Protein AF-A0A3M7RLR4-F1 (afdb_monomer_lite)

Foldseek 3Di:
DDLVLLQVLLCCCVPVVDDLVRSCVVVVHDSVVSVVSNPPVNNVVSVVVVVVVVVVVVVVD

Secondary structure (DSSP, 8-state):
--HHHHHHHHHHHHHS---HHHHHHHHT--HHHHHHHHSHHHHHHHHHHHHHHHHHHHTT-

Radius of gyration: 12.45 Å; chains: 1; bounding box: 27×22×34 Å

pLDDT: mean 85.26, std 8.02, range [51.94, 93.62]

Sequence (61 aa):
MKYKEKLEISNDYNKNNLTVTELMKKYNRPQRTVSSILKAENQEKIKNLYENNLINLALKE

Organism: Brachionus plicatilis (NCBI:txid10195)

Structure (mmCIF, N/CA/C/O backbone):
data_AF-A0A3M7RLR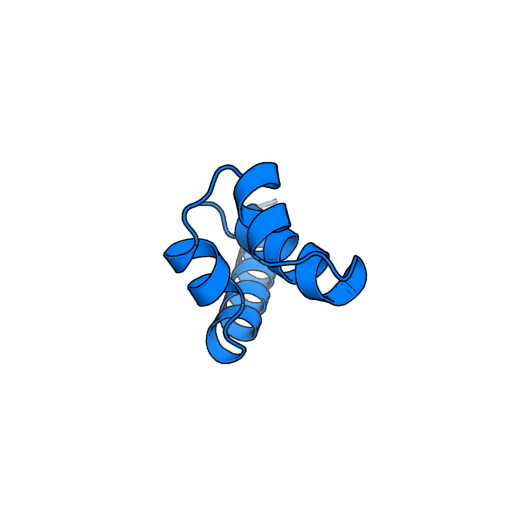4-F1
#
_entry.id   AF-A0A3M7RLR4-F1
#
loop_
_atom_site.group_PDB
_atom_site.id
_atom_site.type_symbol
_atom_site.label_atom_id
_atom_site.label_alt_id
_atom_site.label_comp_id
_atom_site.label_asym_id
_atom_site.label_entity_id
_atom_site.label_seq_id
_atom_site.pdbx_PDB_ins_code
_atom_site.Cartn_x
_atom_site.Cartn_y
_atom_site.Cartn_z
_atom_site.occupancy
_atom_site.B_iso_or_equiv
_atom_site.auth_seq_id
_atom_site.auth_comp_id
_atom_site.auth_asym_id
_atom_site.auth_atom_id
_atom_site.pdbx_PDB_model_num
ATOM 1 N N . MET A 1 1 ? -4.251 6.354 -11.104 1.00 71.25 1 MET A N 1
ATOM 2 C CA . MET A 1 1 ? -3.226 6.339 -10.035 1.00 71.25 1 MET A CA 1
ATOM 3 C C . MET A 1 1 ? -1.882 6.017 -10.666 1.00 71.25 1 MET A C 1
ATOM 5 O O . MET A 1 1 ? -1.815 5.029 -11.392 1.00 71.25 1 MET A O 1
ATOM 9 N N . LYS A 1 2 ? -0.862 6.858 -10.465 1.00 81.19 2 LYS A N 1
ATOM 10 C CA . LYS A 1 2 ? 0.471 6.671 -11.070 1.00 81.19 2 LYS A CA 1
ATOM 11 C C . LYS A 1 2 ? 1.226 5.524 -10.378 1.00 81.19 2 LYS A C 1
ATOM 13 O O . LYS A 1 2 ? 0.966 5.241 -9.211 1.00 81.19 2 LYS A O 1
ATOM 18 N N . TYR A 1 3 ? 2.166 4.884 -11.079 1.00 80.19 3 TYR A N 1
ATOM 19 C CA . TYR A 1 3 ? 2.999 3.805 -10.518 1.00 80.19 3 TYR A CA 1
ATOM 20 C C . TYR A 1 3 ? 3.812 4.259 -9.303 1.00 80.19 3 TYR A C 1
ATOM 22 O O . TYR A 1 3 ? 3.916 3.517 -8.334 1.00 80.19 3 TYR A O 1
ATOM 30 N N . LYS A 1 4 ? 4.283 5.512 -9.323 1.00 82.88 4 LYS A N 1
ATOM 31 C CA . LYS A 1 4 ? 4.996 6.145 -8.209 1.00 82.88 4 LYS A CA 1
ATOM 32 C C . LYS A 1 4 ? 4.185 6.123 -6.905 1.00 82.88 4 LYS A C 1
ATOM 34 O O . LYS A 1 4 ? 4.659 5.592 -5.915 1.00 82.88 4 LYS A O 1
ATOM 39 N N . GLU A 1 5 ? 2.927 6.565 -6.947 1.00 87.19 5 GLU A N 1
ATOM 40 C CA . GLU A 1 5 ? 2.041 6.608 -5.769 1.00 87.19 5 GLU A CA 1
ATOM 41 C C . GLU A 1 5 ? 1.778 5.203 -5.196 1.00 87.19 5 GLU A C 1
ATOM 43 O O . GLU A 1 5 ? 1.742 5.007 -3.985 1.00 87.19 5 GLU A O 1
ATOM 48 N N . LYS A 1 6 ? 1.635 4.190 -6.063 1.00 89.19 6 LYS A N 1
ATOM 49 C CA . LYS A 1 6 ? 1.470 2.792 -5.631 1.00 89.19 6 LYS A CA 1
ATOM 50 C C . LYS A 1 6 ? 2.737 2.239 -4.969 1.00 89.19 6 LYS A C 1
ATOM 52 O O . LYS A 1 6 ? 2.637 1.503 -3.990 1.00 89.19 6 LYS A O 1
ATOM 57 N N . LEU A 1 7 ? 3.908 2.592 -5.500 1.00 87.69 7 LEU A N 1
ATOM 58 C CA . LEU A 1 7 ? 5.202 2.213 -4.938 1.00 87.69 7 LEU A CA 1
ATOM 59 C C . LEU A 1 7 ? 5.429 2.884 -3.576 1.00 87.69 7 LEU A C 1
ATOM 61 O O . LEU A 1 7 ? 5.888 2.233 -2.644 1.00 87.69 7 LEU A O 1
ATOM 65 N N . GLU A 1 8 ? 5.055 4.158 -3.441 1.00 90.38 8 GLU A N 1
ATOM 66 C CA . GLU A 1 8 ? 5.136 4.901 -2.179 1.00 90.38 8 GLU A CA 1
ATOM 67 C C . GLU A 1 8 ? 4.254 4.275 -1.092 1.00 90.38 8 GLU A C 1
ATOM 69 O O . GLU A 1 8 ? 4.754 4.035 -0.000 1.00 90.38 8 GLU A O 1
ATOM 74 N N . ILE A 1 9 ? 3.007 3.895 -1.400 1.00 90.69 9 ILE A N 1
ATOM 75 C CA . ILE A 1 9 ? 2.128 3.172 -0.456 1.00 90.69 9 ILE A CA 1
ATOM 76 C C . ILE A 1 9 ? 2.755 1.849 -0.007 1.00 90.69 9 ILE A C 1
ATOM 78 O O . ILE A 1 9 ? 2.710 1.504 1.173 1.00 90.69 9 ILE A O 1
ATOM 82 N N . SER A 1 10 ? 3.338 1.101 -0.945 1.00 88.94 10 SER A N 1
ATOM 83 C CA . SER A 1 10 ? 3.992 -0.172 -0.641 1.00 88.94 10 SER A CA 1
ATOM 84 C C . SER A 1 10 ? 5.232 0.015 0.237 1.00 88.94 10 SER A C 1
ATOM 86 O O . SER A 1 10 ? 5.465 -0.774 1.151 1.00 88.94 10 SER A O 1
ATOM 88 N N . ASN A 1 11 ? 6.019 1.062 -0.021 1.00 89.31 11 ASN A N 1
ATOM 89 C CA . ASN A 1 11 ? 7.179 1.409 0.792 1.00 89.31 11 ASN A CA 1
ATOM 90 C C . ASN A 1 11 ? 6.768 1.896 2.178 1.00 89.31 11 ASN A C 1
ATOM 92 O O . ASN A 1 11 ? 7.380 1.495 3.154 1.00 89.31 11 ASN A O 1
ATOM 96 N N . ASP A 1 12 ? 5.734 2.719 2.289 1.00 90.25 12 ASP A N 1
ATOM 97 C CA . ASP A 1 12 ? 5.230 3.201 3.572 1.00 90.25 12 ASP A CA 1
ATOM 98 C C . ASP A 1 12 ? 4.721 2.057 4.460 1.00 90.25 12 ASP A C 1
ATOM 100 O O . ASP A 1 12 ? 4.978 2.047 5.662 1.00 90.25 12 ASP A O 1
ATOM 104 N N . TYR A 1 13 ? 4.072 1.055 3.867 1.00 88.62 13 TYR A N 1
ATOM 105 C CA . TYR A 1 13 ? 3.679 -0.159 4.579 1.00 88.62 13 TYR A CA 1
ATOM 106 C C . TYR A 1 13 ? 4.893 -0.975 5.050 1.00 88.62 13 TYR A C 1
ATOM 108 O O . TYR A 1 13 ? 4.976 -1.331 6.219 1.00 88.62 13 TYR A O 1
ATOM 116 N N . ASN A 1 14 ? 5.861 -1.233 4.159 1.00 85.50 14 ASN A N 1
ATOM 117 C CA . ASN A 1 14 ? 6.990 -2.129 4.443 1.00 85.50 14 ASN A CA 1
ATOM 118 C C . ASN A 1 14 ? 8.141 -1.477 5.241 1.00 85.50 14 ASN A C 1
ATOM 120 O O . ASN A 1 14 ? 8.801 -2.159 6.017 1.00 85.50 14 ASN A O 1
ATOM 124 N N . LYS A 1 15 ? 8.434 -0.183 5.035 1.00 84.94 15 LYS A N 1
ATOM 125 C CA . LYS A 1 15 ? 9.538 0.551 5.693 1.00 84.94 15 LYS A CA 1
ATOM 126 C C . LYS A 1 15 ? 9.089 1.351 6.905 1.00 84.94 15 LYS A C 1
ATOM 128 O O . LYS A 1 15 ? 9.793 1.361 7.906 1.00 84.94 15 LYS A O 1
ATOM 133 N N . ASN A 1 16 ? 7.961 2.052 6.796 1.00 82.88 16 ASN A N 1
ATOM 134 C CA . ASN A 1 16 ? 7.464 2.915 7.870 1.00 82.88 16 ASN A CA 1
ATOM 135 C C . ASN A 1 16 ? 6.495 2.173 8.803 1.00 82.88 16 ASN A C 1
ATOM 137 O O . ASN A 1 16 ? 5.995 2.768 9.753 1.00 82.88 16 ASN A O 1
ATOM 141 N N . ASN A 1 17 ? 6.250 0.881 8.543 1.00 86.44 17 ASN A N 1
ATOM 142 C CA . ASN A 1 17 ? 5.373 0.007 9.322 1.00 86.44 17 ASN A CA 1
ATOM 143 C C . ASN A 1 17 ? 3.948 0.572 9.486 1.00 86.44 17 ASN A C 1
ATOM 145 O O . ASN A 1 17 ? 3.264 0.297 10.473 1.00 86.44 17 ASN A O 1
ATOM 149 N N . LEU A 1 18 ? 3.511 1.392 8.521 1.00 89.25 18 LEU A N 1
ATOM 150 C CA . LEU A 1 18 ? 2.216 2.063 8.549 1.00 89.25 18 LEU A CA 1
ATOM 151 C C . LEU A 1 18 ? 1.088 1.055 8.357 1.00 89.25 18 LEU A C 1
ATOM 153 O O . LEU A 1 18 ? 1.158 0.157 7.516 1.00 89.25 18 LEU A O 1
ATOM 157 N N . THR A 1 19 ? -0.003 1.241 9.090 1.00 90.94 19 THR A N 1
ATOM 158 C CA . THR A 1 19 ? -1.179 0.379 8.947 1.00 90.94 19 THR A CA 1
ATOM 159 C C . THR A 1 19 ? -1.992 0.726 7.696 1.00 90.94 19 THR A C 1
ATOM 161 O O . THR A 1 19 ? -1.956 1.847 7.185 1.00 90.94 19 THR A O 1
ATOM 164 N N . VAL A 1 20 ? -2.808 -0.220 7.213 1.00 89.69 20 VAL A N 1
ATOM 165 C CA . VAL A 1 20 ? -3.720 0.006 6.072 1.00 89.69 20 VAL A CA 1
ATOM 166 C C . VAL A 1 20 ? -4.603 1.238 6.302 1.00 89.69 20 VAL A C 1
ATOM 168 O O . VAL A 1 20 ? -4.797 2.033 5.387 1.00 89.69 20 VAL A O 1
ATOM 171 N N . THR A 1 21 ? -5.089 1.438 7.527 1.00 91.94 21 THR A N 1
ATOM 172 C CA . THR A 1 21 ? -5.933 2.579 7.908 1.00 91.94 21 THR A CA 1
ATOM 173 C C . THR A 1 21 ? -5.194 3.914 7.807 1.00 91.94 21 THR A C 1
ATOM 175 O O . THR A 1 21 ? -5.765 4.908 7.355 1.00 91.94 21 THR A O 1
ATOM 178 N N . GLU A 1 22 ? -3.922 3.957 8.197 1.00 93.00 22 GLU A N 1
ATOM 179 C CA . GLU A 1 22 ? -3.097 5.160 8.067 1.00 93.00 22 GLU A CA 1
ATOM 180 C C . GLU A 1 22 ? -2.777 5.467 6.609 1.00 93.00 22 GLU A C 1
ATOM 182 O O . GLU A 1 22 ? -2.889 6.615 6.188 1.00 93.00 22 GLU A O 1
ATOM 187 N N . LEU A 1 23 ? -2.481 4.442 5.809 1.00 92.06 23 LEU A N 1
ATOM 188 C CA . LEU A 1 23 ? -2.278 4.584 4.368 1.00 92.06 23 LEU A CA 1
ATOM 189 C C . LEU A 1 23 ? -3.540 5.100 3.669 1.00 92.06 23 LEU A C 1
ATOM 191 O O . LEU A 1 23 ? -3.458 5.970 2.804 1.00 92.06 23 LEU A O 1
ATOM 195 N N . MET A 1 24 ? -4.720 4.621 4.068 1.00 93.62 24 MET A N 1
ATOM 196 C CA . MET A 1 24 ? -5.991 5.128 3.547 1.00 93.62 24 MET A CA 1
ATOM 197 C C . MET A 1 24 ? -6.158 6.623 3.810 1.00 93.62 24 MET A C 1
ATOM 199 O O . MET A 1 24 ? -6.545 7.350 2.898 1.00 93.62 24 MET A O 1
ATOM 203 N N . LYS A 1 25 ? -5.843 7.081 5.029 1.00 93.31 25 LYS A N 1
ATOM 204 C CA . LYS A 1 25 ? -5.913 8.501 5.406 1.00 93.31 25 LYS A CA 1
ATOM 205 C C . LYS A 1 25 ? -4.855 9.330 4.679 1.00 93.31 25 LYS A C 1
ATOM 207 O O . LYS A 1 25 ? -5.191 10.349 4.086 1.00 93.31 25 LYS A O 1
ATOM 212 N N . LYS A 1 26 ? -3.601 8.872 4.676 1.00 92.12 26 LYS A N 1
ATOM 213 C CA . LYS A 1 26 ? -2.454 9.576 4.086 1.00 92.12 26 LYS A CA 1
ATOM 214 C C . LYS A 1 26 ? -2.607 9.777 2.580 1.00 92.12 26 LYS A C 1
ATOM 216 O O . LYS A 1 26 ? -2.318 10.854 2.073 1.00 92.12 26 LYS A O 1
ATOM 221 N N . TYR A 1 27 ? -3.091 8.757 1.874 1.00 90.88 27 TYR A N 1
ATOM 222 C CA . TYR A 1 27 ? -3.243 8.789 0.417 1.00 90.88 27 TYR A CA 1
ATOM 223 C C . TYR A 1 27 ? -4.674 9.088 -0.042 1.00 90.88 27 TYR A C 1
ATOM 225 O O . TYR A 1 27 ? -4.935 9.120 -1.245 1.00 90.88 27 TYR A O 1
ATOM 233 N N . ASN A 1 28 ? -5.607 9.291 0.894 1.00 93.50 28 ASN A N 1
ATOM 234 C CA . ASN A 1 28 ? -7.038 9.447 0.634 1.00 93.50 28 ASN A CA 1
ATOM 235 C C . ASN A 1 28 ? -7.574 8.381 -0.345 1.00 93.50 28 ASN A C 1
ATOM 237 O O . ASN A 1 28 ? -8.202 8.678 -1.368 1.00 93.50 28 ASN A O 1
ATOM 241 N N . ARG A 1 29 ? -7.246 7.111 -0.075 1.00 92.06 29 ARG A N 1
ATOM 242 C CA . ARG A 1 29 ? -7.628 5.969 -0.917 1.00 92.06 29 ARG A CA 1
ATOM 243 C C . ARG A 1 29 ? -8.521 4.995 -0.157 1.00 92.06 29 ARG A C 1
ATOM 245 O O . ARG A 1 29 ? -8.303 4.760 1.029 1.00 92.06 29 ARG A O 1
ATOM 252 N N . PRO A 1 30 ? -9.487 4.359 -0.844 1.00 93.06 30 PRO A N 1
ATOM 253 C CA . PRO A 1 30 ? -10.314 3.341 -0.221 1.00 93.06 30 PRO A CA 1
ATOM 254 C C . PRO A 1 30 ? -9.482 2.110 0.149 1.00 93.06 30 PRO A C 1
ATOM 256 O O . PRO A 1 30 ? -8.533 1.747 -0.554 1.00 93.06 30 PRO A O 1
ATOM 259 N N . GLN A 1 31 ? -9.896 1.426 1.218 1.00 91.31 31 GLN A N 1
ATOM 260 C CA . GLN A 1 31 ? -9.217 0.245 1.761 1.00 91.31 31 GLN A CA 1
ATOM 261 C C . GLN A 1 31 ? -8.947 -0.808 0.692 1.00 91.31 31 GLN A C 1
ATOM 263 O O . GLN A 1 31 ? -7.842 -1.325 0.593 1.00 91.31 31 GLN A O 1
ATOM 268 N N . ARG A 1 32 ? -9.937 -1.076 -0.169 1.00 92.94 32 ARG A N 1
ATOM 269 C CA . ARG A 1 32 ? -9.822 -2.045 -1.264 1.00 92.94 32 ARG A CA 1
ATOM 270 C C . ARG A 1 32 ? -8.645 -1.736 -2.191 1.00 92.94 32 ARG A C 1
ATOM 272 O O . ARG A 1 32 ? -7.966 -2.655 -2.640 1.00 92.94 32 ARG A O 1
ATOM 279 N N . THR A 1 33 ? -8.391 -0.457 -2.463 1.00 90.62 33 THR A N 1
ATOM 280 C CA . THR A 1 33 ? -7.265 -0.020 -3.295 1.00 90.62 33 THR A CA 1
ATOM 281 C C . THR A 1 33 ? -5.944 -0.229 -2.570 1.00 90.62 33 THR A C 1
ATOM 283 O O . THR A 1 33 ? -5.034 -0.808 -3.155 1.00 90.62 33 THR A O 1
ATOM 286 N N . VAL A 1 34 ? -5.853 0.179 -1.301 1.00 90.88 34 VAL A N 1
ATOM 287 C CA . VAL A 1 34 ? -4.642 -0.006 -0.485 1.00 90.88 34 VAL A CA 1
ATOM 288 C C . VAL A 1 34 ? -4.326 -1.496 -0.329 1.00 90.88 34 VAL A C 1
ATOM 290 O O . VAL A 1 34 ? -3.245 -1.926 -0.705 1.00 90.88 34 VAL A O 1
ATOM 293 N N . SER A 1 35 ? -5.284 -2.321 0.094 1.00 91.19 35 SER A N 1
ATOM 294 C CA . SER A 1 35 ? -5.103 -3.775 0.204 1.00 91.19 35 SER A CA 1
ATOM 295 C C . SER A 1 35 ? -4.737 -4.433 -1.125 1.00 91.19 35 SER A C 1
ATOM 297 O O . SER A 1 35 ? -3.933 -5.357 -1.139 1.00 91.19 35 SER A O 1
ATOM 299 N N . SER A 1 36 ? -5.291 -3.966 -2.249 1.00 91.38 36 SER A N 1
ATOM 300 C CA . SER A 1 36 ? -4.903 -4.477 -3.566 1.00 91.38 36 SER A CA 1
ATOM 301 C C . SER A 1 36 ? -3.439 -4.156 -3.882 1.00 91.38 36 SER A C 1
ATOM 303 O O . SER A 1 36 ? -2.723 -5.024 -4.368 1.00 91.38 36 SER A O 1
ATOM 305 N N . ILE A 1 37 ? -2.968 -2.949 -3.558 1.00 89.56 37 ILE A N 1
ATOM 306 C CA . ILE A 1 37 ? -1.564 -2.540 -3.741 1.00 89.56 37 ILE A CA 1
ATOM 307 C C . ILE A 1 37 ? -0.623 -3.365 -2.855 1.00 89.56 37 ILE A C 1
ATOM 309 O O . ILE A 1 37 ? 0.456 -3.735 -3.303 1.00 89.56 37 ILE A O 1
ATOM 313 N N . LEU A 1 38 ? -1.044 -3.683 -1.630 1.00 89.19 38 LEU A N 1
ATOM 314 C CA . LEU A 1 38 ? -0.235 -4.423 -0.659 1.00 89.19 38 LEU A CA 1
ATOM 315 C C . LEU A 1 38 ? -0.152 -5.934 -0.919 1.00 89.19 38 LEU A C 1
ATOM 317 O O . LEU A 1 38 ? 0.623 -6.616 -0.255 1.00 89.19 38 LEU A O 1
ATOM 321 N N . LYS A 1 39 ? -0.904 -6.482 -1.882 1.00 91.00 39 LYS A N 1
ATOM 322 C CA . LYS A 1 39 ? -0.727 -7.883 -2.291 1.00 91.00 39 LYS A CA 1
ATOM 323 C C . LYS A 1 39 ? 0.660 -8.085 -2.900 1.00 91.00 39 LYS A C 1
ATOM 325 O O . LYS A 1 39 ? 1.018 -7.362 -3.825 1.00 91.00 39 LYS A O 1
ATOM 330 N N . ALA A 1 40 ? 1.383 -9.114 -2.458 1.00 81.06 40 ALA A N 1
ATOM 331 C CA . ALA A 1 40 ? 2.738 -9.432 -2.922 1.00 81.06 40 ALA A CA 1
ATOM 332 C C . ALA A 1 40 ? 2.865 -9.475 -4.460 1.00 81.06 40 ALA A C 1
ATOM 334 O O . ALA A 1 40 ? 3.716 -8.794 -5.026 1.00 81.06 40 ALA A O 1
ATOM 335 N N . GLU A 1 41 ? 1.942 -10.161 -5.146 1.00 84.38 41 GLU A N 1
ATOM 336 C CA . GLU A 1 41 ? 1.905 -10.231 -6.618 1.00 84.38 41 GLU A CA 1
ATOM 337 C C . GLU A 1 41 ? 1.795 -8.850 -7.287 1.00 84.38 41 GLU A C 1
ATOM 339 O O . GLU A 1 41 ? 2.302 -8.625 -8.388 1.00 84.38 41 GLU A O 1
ATOM 344 N N . ASN A 1 42 ? 1.109 -7.909 -6.635 1.00 84.44 42 ASN A N 1
ATOM 345 C CA . ASN A 1 42 ? 0.953 -6.552 -7.138 1.00 84.44 42 ASN A CA 1
ATOM 346 C C . ASN A 1 42 ? 2.159 -5.682 -6.790 1.00 84.44 42 ASN A C 1
ATOM 348 O O . ASN A 1 42 ? 2.534 -4.859 -7.620 1.00 84.44 42 ASN A O 1
ATOM 352 N N . GLN A 1 43 ? 2.787 -5.868 -5.626 1.00 83.25 43 GLN A N 1
ATOM 353 C CA . GLN A 1 43 ? 3.999 -5.136 -5.243 1.00 83.25 43 GLN A CA 1
ATOM 354 C C . GLN A 1 43 ? 5.134 -5.380 -6.245 1.00 83.25 43 GLN A C 1
ATOM 356 O O . GLN A 1 43 ? 5.738 -4.423 -6.733 1.00 83.25 43 GLN A O 1
ATOM 361 N N . GLU A 1 44 ? 5.361 -6.638 -6.627 1.00 86.12 44 GLU A N 1
ATOM 362 C CA . GLU A 1 44 ? 6.380 -7.004 -7.616 1.00 86.12 44 GLU A CA 1
ATOM 363 C C . GLU A 1 44 ? 6.063 -6.421 -9.001 1.00 86.12 44 GLU A C 1
ATOM 365 O O . GLU A 1 44 ? 6.906 -5.771 -9.623 1.00 86.12 44 GLU A O 1
ATOM 370 N N . LYS A 1 45 ? 4.804 -6.531 -9.451 1.00 86.25 45 LYS A N 1
ATOM 371 C CA . LYS A 1 45 ? 4.354 -5.911 -10.709 1.00 86.25 45 LYS A CA 1
ATOM 372 C C . LYS A 1 45 ? 4.505 -4.391 -10.703 1.00 86.25 45 LYS A C 1
ATOM 374 O O . LYS A 1 45 ? 4.913 -3.819 -11.710 1.00 86.25 45 LYS A O 1
ATOM 379 N N . ILE A 1 46 ? 4.165 -3.719 -9.603 1.00 84.94 46 ILE A N 1
ATOM 380 C CA . ILE A 1 46 ? 4.287 -2.260 -9.473 1.00 84.94 46 ILE A CA 1
ATOM 381 C C . ILE A 1 46 ? 5.756 -1.846 -9.554 1.00 84.94 46 ILE A C 1
ATOM 383 O O . ILE A 1 46 ? 6.055 -0.875 -10.249 1.00 84.94 46 ILE A O 1
ATOM 3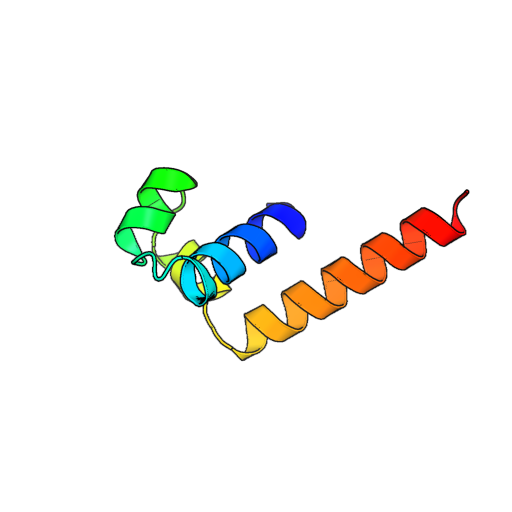87 N N . LYS A 1 47 ? 6.659 -2.584 -8.898 1.00 83.50 47 LYS A N 1
ATOM 388 C CA . LYS A 1 47 ? 8.100 -2.327 -8.945 1.00 83.50 47 LYS A CA 1
ATOM 389 C C . LYS A 1 47 ? 8.650 -2.491 -10.363 1.00 83.50 47 LYS A C 1
ATOM 391 O O . LYS A 1 47 ? 9.226 -1.544 -10.891 1.00 83.50 47 LYS A O 1
ATOM 396 N N . ASN A 1 48 ? 8.351 -3.611 -11.021 1.00 86.44 48 ASN A N 1
ATOM 397 C CA . ASN A 1 48 ? 8.790 -3.862 -12.396 1.00 86.44 48 ASN A CA 1
ATOM 398 C C . ASN A 1 48 ? 8.243 -2.808 -13.373 1.00 86.44 48 ASN A C 1
ATOM 400 O O . A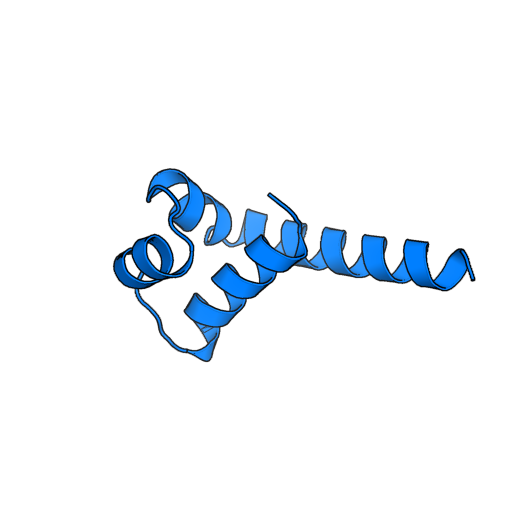SN A 1 48 ? 8.967 -2.322 -14.237 1.00 86.44 48 ASN A O 1
ATOM 404 N N . LEU A 1 49 ? 6.972 -2.411 -13.247 1.00 84.25 49 LEU A N 1
ATOM 405 C CA . LEU A 1 49 ? 6.376 -1.380 -14.108 1.00 84.25 49 LEU A CA 1
ATOM 406 C C . LEU A 1 49 ? 6.941 0.020 -13.844 1.00 84.25 49 LEU A C 1
ATOM 408 O O . LEU A 1 49 ? 6.995 0.836 -14.765 1.00 84.25 49 LEU A O 1
ATOM 412 N N . TYR A 1 50 ? 7.339 0.311 -12.605 1.00 83.75 50 TYR A N 1
ATOM 413 C CA . TYR A 1 50 ? 8.006 1.560 -12.253 1.00 83.75 50 TYR A CA 1
ATOM 414 C C . TYR A 1 50 ? 9.417 1.618 -12.848 1.00 83.75 50 TYR A C 1
ATOM 416 O O . TYR A 1 50 ? 9.742 2.593 -13.521 1.00 83.75 50 TYR A O 1
ATOM 424 N N . GLU A 1 51 ? 10.213 0.561 -12.679 1.00 83.56 51 GLU A N 1
ATOM 425 C CA . GLU A 1 51 ? 11.564 0.455 -13.245 1.00 83.56 51 GLU A CA 1
ATOM 426 C C . GLU A 1 51 ? 11.543 0.516 -14.779 1.00 83.56 51 GLU A C 1
ATOM 428 O O . GLU A 1 51 ? 12.267 1.314 -15.367 1.00 83.56 51 GLU A O 1
ATOM 433 N N . ASN A 1 52 ? 10.635 -0.216 -15.436 1.00 83.50 52 ASN A N 1
ATOM 434 C CA . ASN A 1 52 ? 10.471 -0.138 -16.893 1.00 83.50 52 ASN A CA 1
ATOM 435 C C . ASN A 1 52 ? 10.045 1.261 -17.365 1.00 83.50 52 ASN A C 1
ATOM 437 O O . ASN A 1 52 ? 10.503 1.724 -18.407 1.00 83.50 52 ASN A O 1
ATOM 441 N N . ASN A 1 53 ? 9.186 1.963 -16.613 1.00 80.50 53 ASN A N 1
ATOM 442 C CA . ASN A 1 53 ? 8.841 3.348 -16.944 1.00 80.50 53 ASN A CA 1
ATOM 443 C C . ASN A 1 53 ? 10.044 4.284 -16.825 1.00 80.50 53 ASN A C 1
ATOM 445 O O . ASN A 1 53 ? 10.205 5.144 -17.681 1.00 80.50 53 ASN A O 1
ATOM 449 N N . LEU A 1 54 ? 10.872 4.130 -15.787 1.00 78.06 54 LEU A N 1
ATOM 450 C CA . LEU A 1 54 ? 12.085 4.932 -15.615 1.00 78.06 54 LEU A CA 1
ATOM 451 C C . LEU A 1 54 ? 13.088 4.686 -16.742 1.00 78.06 54 LEU A C 1
ATOM 453 O O . LEU A 1 54 ? 13.612 5.646 -17.294 1.00 78.06 54 LEU A O 1
ATOM 457 N N . ILE A 1 55 ? 13.302 3.423 -17.120 1.00 75.38 55 ILE A N 1
ATOM 458 C CA . ILE A 1 55 ? 14.177 3.052 -18.239 1.00 75.38 55 ILE A CA 1
ATOM 459 C C . ILE A 1 55 ? 13.667 3.677 -19.542 1.00 75.38 55 ILE A C 1
ATOM 461 O O . ILE A 1 55 ? 14.426 4.325 -20.251 1.00 75.38 55 ILE A O 1
ATOM 465 N N . ASN A 1 56 ? 12.369 3.558 -19.832 1.00 70.25 56 ASN A N 1
ATOM 466 C CA . ASN A 1 56 ? 11.776 4.156 -21.031 1.00 7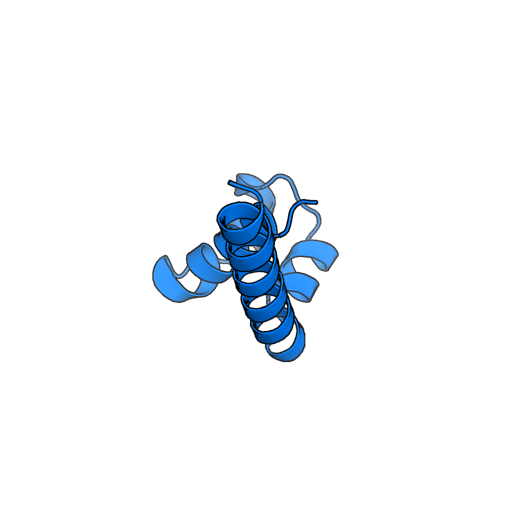0.25 56 ASN A CA 1
ATOM 467 C C . ASN A 1 56 ? 11.827 5.689 -21.036 1.00 70.25 56 ASN A C 1
ATOM 469 O O . ASN A 1 56 ? 11.811 6.284 -22.111 1.00 70.25 56 ASN A O 1
ATOM 473 N N . LEU A 1 57 ? 11.838 6.326 -19.862 1.00 73.38 57 LEU A N 1
ATOM 474 C CA . LEU A 1 57 ? 12.003 7.772 -19.745 1.00 73.38 57 LEU A CA 1
ATOM 475 C C . LEU A 1 57 ? 13.456 8.17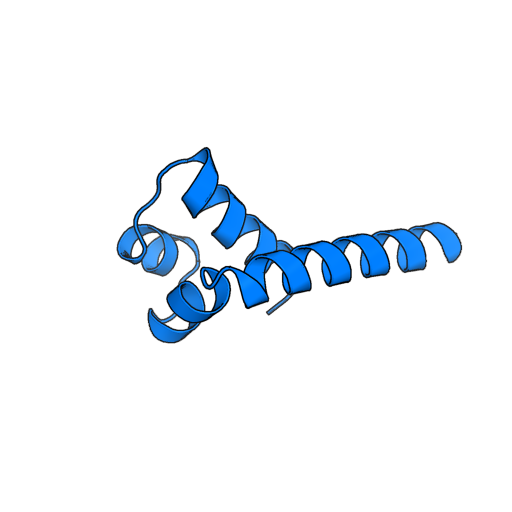7 -20.028 1.00 73.38 57 LEU A C 1
ATOM 477 O O . LEU A 1 57 ? 13.676 9.089 -20.811 1.00 73.38 57 LEU A O 1
ATOM 481 N N . ALA A 1 58 ? 14.417 7.460 -19.440 1.00 70.50 58 ALA A N 1
ATOM 482 C CA . ALA A 1 58 ? 15.851 7.708 -19.595 1.00 70.50 58 ALA A CA 1
ATOM 483 C C . ALA A 1 58 ? 16.369 7.402 -21.010 1.00 70.50 58 ALA A C 1
ATOM 485 O O . ALA A 1 58 ? 17.306 8.032 -21.472 1.00 70.50 58 ALA A O 1
ATOM 486 N N . LEU A 1 59 ? 15.755 6.446 -21.717 1.00 72.56 59 LEU A N 1
ATOM 487 C CA . LEU A 1 59 ? 16.071 6.136 -23.119 1.00 72.56 59 LEU A CA 1
ATOM 488 C C . LEU A 1 59 ? 15.444 7.121 -24.120 1.00 72.56 59 LEU A C 1
ATOM 490 O O . LEU A 1 59 ? 15.675 6.998 -25.321 1.00 72.56 59 LEU A O 1
ATOM 494 N N . LYS A 1 60 ? 14.590 8.038 -23.649 1.00 61.72 60 LYS A N 1
ATOM 495 C CA . LYS A 1 60 ? 13.935 9.068 -24.466 1.00 61.72 60 LYS A CA 1
ATOM 496 C C . LYS A 1 60 ? 14.621 10.435 -24.386 1.00 61.72 60 LYS A C 1
ATOM 498 O O . LYS A 1 60 ? 14.146 11.354 -25.055 1.00 61.72 60 LYS A O 1
ATOM 503 N N . GLU A 1 61 ? 15.668 10.554 -23.570 1.00 51.94 61 GLU A N 1
ATOM 504 C CA . GLU A 1 61 ? 16.612 11.682 -23.540 1.00 51.94 61 GLU A CA 1
ATOM 505 C C . GLU A 1 61 ? 17.748 11.457 -24.546 1.00 51.94 61 GLU A C 1
ATOM 507 O O . GLU A 1 61 ? 18.160 12.458 -25.174 1.00 51.94 61 GLU A O 1
#

=== Feature glossary ===
Each block in this record encodes a different view of the same protein. In brief:

Predicted aligned error. PAE(i, j) answers: if I align the predicted and true structures on residue i, how far off (in Å) do I expect residue j to be? A block-diagonal PAE matrix with low values on the blocks and high values off-diagonal is the signature of a multi-domain protein with confidently predicted domains but uncertain inter-domain orientation.

Contact-map, Ramachandran, and PAE plots. Plot images: a contact map (which residues are close in 3D, as an N×N binary image), a Ramachandran scatter (backbone torsion angles, revealing secondary-structure composition at a glance), and — for AlphaFold structures — a PAE heatmap (pairwise prediction confidence).

Backbone torsions (φ/ψ). φ (phi) and ψ (psi) are the two rotatable backbone dihedrals per residue: φ is the C(i-1)–N–Cα–C torsion, ψ is the N–Cα–C–N(i+1) torsion, both in degrees on (−180°, 180°]. α-helical residues cluster near (−60°, −45°); β-strand residues near (−120°, +130°). A Ramachandran plot is simply a scatter of (φ, ψ) for every residue.

Foldseek 3Di. A 3Di character summarizes, for each residue, the relative orientation of the Cα frame of its nearest spatial neighbor. Because it encodes fold topology rather than chemistry, 3Di alignments detect remote structural similarity that sequence alignment misses.

Radius of gyration, Cα contacts, bounding box. Three whole-structure scalars: the radius of gyration (RMS distance of Cα from centroid, in Å), the count of Cα–Cα contacts (pairs closer than 8 Å and separated by more than four residues in sequence — i.e. tertiary, not local, contacts), and the bounding-box dimensions. Together they distinguish compact globular folds from extended fibres or disordered chains.

Sequence. Seq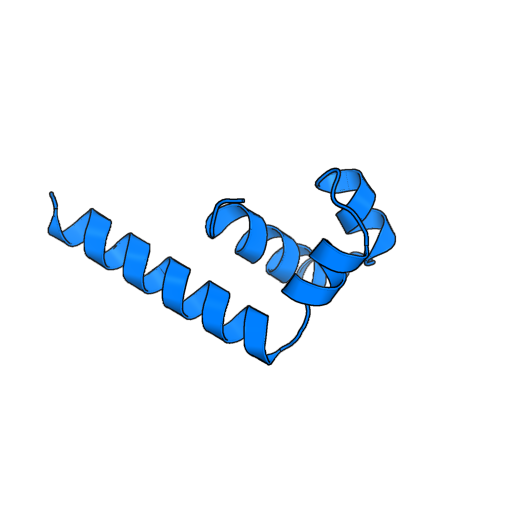uence gives the chain of amino acids in standard one-letter code (A=alanine, C=cysteine, …, Y=tyrosine), read N→C. It is the only feature that is directly encoded by the gene; all structural features are derived from the folded form of this sequence.

mmCIF coordinates. Atomic coordinates in PDBx/mmCIF format — the same representation the Protein Data Bank distributes. Each line of the _atom_site loop places one backbone atom in Cartesian space (units: ångströms, origin: arbitrary).

Secondary structure (3-state, P-SEA). Three-state secondary structure (P-SEA) collapses the eight DSSP classes into helix (a), strand (b), and coil (c). P-SEA assigns these from Cα geometry alone — distances and angles — without requiring backbone oxygens, so it works on any Cα trace.

InterPro / GO / CATH / organism. Functional annotations link the protein to curated databases. InterPro entries identify conserved domains and families by matching the sequence against member-database signatures (Pfam, PROSITE, CDD, …). Gene Ontology (GO) terms describe molecular function, biological process, and cellular component in a controlled vocabulary. CATH places the structure in a hierarchical fold classification (Class/Architecture/Topology/Homologous-superfamily). The organism is the source species.

B-factor. B-factor (Debye–Waller factor) reflects atomic displacement in the crystal lattice. It is an experimental observable (units Å²), not a prediction; low values mean the atom is pinned down, high values mean it moves or is heterogeneous across the crystal.

Rendered structure images. Structure images are PyMOL renders from six orthogonal camera directions. Cartoon representation draws helices as coils and strands as arrows; sticks shows the backbone as bonds; surface shows the solvent-excluded envelope. Rainbow coloring maps sequence position to hue (blue→red, N→C); chain coloring assigns a distinct color per polypeptide.

Solvent-accessible surface area. Solvent-accessible surface area (SASA) is the area in Å² traced out by the centre of a 1.4 Å probe sphere (a water molecule) rolled over the protein's van der Waals surface (Shrake–Rupley / Lee–Richards construction). Buried residues have near-zero SASA; fully exposed residues can exceed 200 Å². The total SASA scales roughly with the number of surface residues.

Secondary structure (8-state, DSSP). The SS8 string is DSSP's per-residue secondary-structure call. α-helix (H) means an i→i+4 H-bond ladder; β-strand (E) means the residue participates in a β-sheet; 3₁₀ (G) and π (I) are tighter and wider helices; T/S are turns/bends; '-' is loop.

pLDDT. For AlphaFold models, the B-factor field carries pLDDT — the model's own estimate of local accuracy on a 0–100 scale. Regions with pLDDT<50 should be treated as essentially unmodeled; they often correspond to intrinsically disordered segments.

Nearest PDB structures. Nearest PDB neighbors are the top structural matches found by Foldseek when searching this structure against the entire Protein Data Bank. Each hit reports a TM-score (0 to 1; >0.5 almost always implies the same fold) and an E-value. These are *structural* homologs — they may share no detectable sequence similarity.